Protein AF-A0AAN8BJV0-F1 (afdb_monomer_lite)

Secondary structure (DSSP, 8-state):
--------PPP---------------------------------------SHHHHHHHHHHHHHHHHHHS-HHHHHHHTT--HHHHHHHHHHHHHHHH-HHHHHHTS--HHHHTT-

Radius of gyration: 26.78 Å; chains: 1; bounding box: 84×38×51 Å

Sequence (116 aa):
MSEDDTSQSPADLSDSSDSDVVIPKKKQCSTRNPASPDAAVPGRAHMRVKGPAAVVPRYKKVLKIFGHVRTMSEAFKINNVDRGTIKMTAPIAELKIVDPDTFETLKFDPAIDNLL

Organism: NCBI:txid159716

pLDDT: mean 75.26, std 19.46, range [42.53, 97.19]

InterPro domains:
  IPR031591 Coiled-coil domain-containing protein 106 [PF15794] (5-107)
  IPR031591 Coiled-coil domain-containing protein 106 [PTHR16477] (8-115)

Foldseek 3Di:
DDDDDDDDDDDDPPDDDDDPPPDPPPPPPPPPDPPDPPDPPVPPDPDQPPDLVVLQVLLVQLVVVCVPPVDSVVSCVVSVHDPVSCVVCVVLNVCCVVPVPVNVVPPDDVVPVVVD

Structure (mmCIF, N/CA/C/O backbone):
data_AF-A0AAN8BJV0-F1
#
_entry.id   AF-A0AAN8BJV0-F1
#
loop_
_atom_site.group_PDB
_atom_site.id
_atom_site.type_symbol
_atom_site.label_atom_id
_atom_site.label_alt_id
_atom_site.label_comp_id
_atom_site.label_asym_id
_atom_site.label_entity_id
_atom_site.label_seq_id
_atom_site.pdbx_PDB_ins_code
_atom_site.Cartn_x
_atom_site.Cartn_y
_atom_site.Cartn_z
_atom_site.occupancy
_atom_site.B_iso_or_equiv
_atom_site.auth_seq_id
_atom_site.auth_comp_id
_atom_site.auth_asym_id
_atom_site.auth_atom_id
_atom_site.pdbx_PDB_model_num
ATOM 1 N N . MET A 1 1 ? -64.822 -0.012 -18.452 1.00 47.06 1 MET A N 1
ATOM 2 C CA . MET A 1 1 ? -63.939 -1.077 -17.944 1.00 47.06 1 MET A CA 1
ATOM 3 C C . MET A 1 1 ? -63.288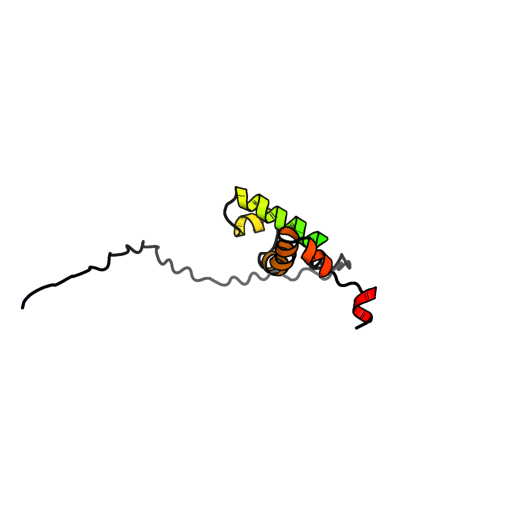 -0.528 -16.698 1.00 47.06 1 MET A C 1
ATOM 5 O O . MET A 1 1 ? -62.834 0.609 -16.736 1.00 47.06 1 MET A O 1
ATOM 9 N N . SER A 1 2 ? -63.406 -1.284 -15.618 1.00 48.91 2 SER A N 1
ATOM 10 C CA . SER A 1 2 ? -63.161 -0.907 -14.227 1.00 48.91 2 SER A CA 1
ATOM 11 C C . SER A 1 2 ? -61.886 -1.587 -13.709 1.00 48.91 2 SER A C 1
ATOM 13 O O . SER A 1 2 ? -61.557 -2.644 -14.244 1.00 48.91 2 SER A O 1
ATOM 15 N N . GLU A 1 3 ? -61.298 -1.006 -12.649 1.00 56.44 3 GLU A N 1
ATOM 16 C CA . GLU A 1 3 ? -60.224 -1.517 -11.758 1.00 56.44 3 GLU A CA 1
ATOM 17 C C . GLU A 1 3 ? -58.845 -1.764 -12.444 1.00 56.44 3 GLU A C 1
ATOM 19 O O . GLU A 1 3 ? -58.784 -2.150 -13.604 1.00 56.44 3 GLU A O 1
ATOM 24 N N . ASP A 1 4 ? -57.674 -1.424 -11.891 1.00 57.56 4 ASP A N 1
ATOM 25 C CA . ASP A 1 4 ? -57.149 -1.760 -10.563 1.00 57.56 4 ASP A CA 1
ATOM 26 C C . ASP A 1 4 ? -56.355 -0.613 -9.901 1.00 57.56 4 ASP A C 1
ATOM 28 O O . ASP A 1 4 ? -55.455 -0.002 -10.486 1.00 57.56 4 ASP A O 1
ATOM 32 N N . ASP A 1 5 ? -56.680 -0.398 -8.626 1.00 54.12 5 ASP A N 1
ATOM 33 C CA . ASP A 1 5 ? -55.883 0.273 -7.603 1.00 54.12 5 ASP A CA 1
ATOM 34 C C . ASP A 1 5 ? -54.736 -0.662 -7.181 1.00 54.12 5 ASP A C 1
ATOM 36 O O . ASP A 1 5 ? -54.945 -1.826 -6.842 1.00 54.12 5 ASP A O 1
ATOM 40 N N . THR A 1 6 ? -53.497 -0.183 -7.192 1.00 60.59 6 THR A N 1
ATOM 41 C CA . THR A 1 6 ? -52.424 -0.831 -6.428 1.00 60.59 6 THR A CA 1
ATOM 42 C C . THR A 1 6 ? -51.678 0.248 -5.674 1.00 60.59 6 THR A C 1
ATOM 44 O O . THR A 1 6 ? -50.611 0.725 -6.055 1.00 60.59 6 THR A O 1
ATOM 47 N N . SER A 1 7 ? -52.304 0.635 -4.570 1.00 58.25 7 SER A N 1
ATOM 48 C CA . SER A 1 7 ? -51.650 1.201 -3.403 1.00 58.25 7 SER A CA 1
ATOM 49 C C . SER A 1 7 ? -50.439 0.346 -2.996 1.00 58.25 7 SER A C 1
ATOM 51 O O . SER A 1 7 ? -50.589 -0.770 -2.500 1.00 58.25 7 SER A O 1
ATOM 53 N N . GLN A 1 8 ? -49.225 0.868 -3.180 1.00 59.41 8 GLN A N 1
ATOM 54 C CA . GLN A 1 8 ? -48.039 0.387 -2.471 1.00 59.41 8 GLN A CA 1
ATOM 55 C C . GLN A 1 8 ? -47.564 1.473 -1.513 1.00 59.41 8 GLN A C 1
ATOM 57 O O . GLN A 1 8 ? -46.971 2.481 -1.891 1.00 59.41 8 GLN A O 1
ATOM 62 N N . SER A 1 9 ? -47.898 1.238 -0.253 1.00 60.66 9 SER A N 1
ATOM 63 C CA . SER A 1 9 ? -47.476 1.965 0.933 1.00 60.66 9 SER A CA 1
ATOM 64 C C . SER A 1 9 ? -45.946 2.070 0.988 1.00 60.66 9 SER A C 1
ATOM 66 O O . SER A 1 9 ? -45.270 1.048 0.837 1.00 60.66 9 SER A O 1
ATOM 68 N N . PRO A 1 10 ? -45.361 3.249 1.256 1.00 61.78 10 PRO A N 1
ATOM 69 C CA . PRO A 1 10 ? -43.972 3.307 1.672 1.00 61.78 10 PRO A CA 1
ATOM 70 C C . PRO A 1 10 ? -43.879 2.725 3.087 1.00 61.78 10 PRO A C 1
ATOM 72 O O . PRO A 1 10 ? -44.599 3.143 3.989 1.00 61.78 10 PRO A O 1
ATOM 75 N N . ALA A 1 11 ? -43.021 1.724 3.270 1.00 58.50 11 ALA A N 1
ATOM 76 C CA . ALA A 1 11 ? -42.698 1.206 4.589 1.00 58.50 11 ALA A CA 1
ATOM 77 C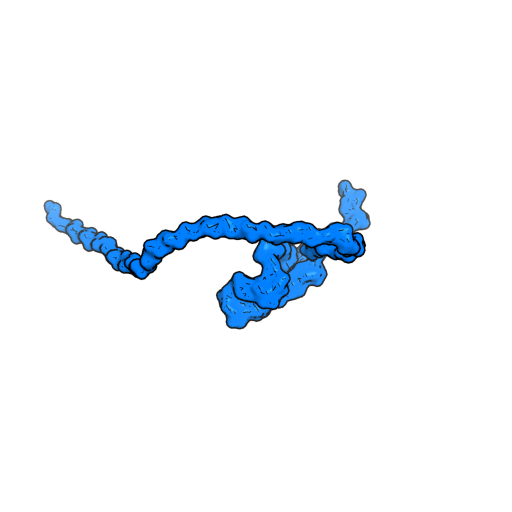 C . ALA A 1 11 ? -42.008 2.304 5.412 1.00 58.50 11 ALA A C 1
ATOM 79 O O . ALA A 1 11 ? -40.985 2.851 4.992 1.00 58.50 11 ALA A O 1
ATOM 80 N N . ASP A 1 12 ? -42.574 2.601 6.580 1.00 54.47 12 ASP A N 1
ATOM 81 C CA . ASP A 1 12 ? -41.990 3.460 7.602 1.00 54.47 12 ASP A CA 1
ATOM 82 C C . ASP A 1 12 ? -40.635 2.893 8.045 1.00 54.47 12 ASP A C 1
ATOM 84 O O . ASP A 1 12 ? -40.546 1.910 8.787 1.00 54.47 12 ASP A O 1
ATOM 88 N N . LEU A 1 13 ? -39.548 3.509 7.580 1.00 54.91 13 LEU A N 1
ATOM 89 C CA . LEU A 1 13 ? -38.233 3.295 8.165 1.00 54.91 13 LEU A CA 1
ATOM 90 C C . LEU A 1 13 ? -38.174 4.110 9.454 1.00 54.91 13 LEU A C 1
ATOM 92 O O . LEU A 1 13 ? -37.985 5.322 9.440 1.00 54.91 13 LEU A O 1
ATOM 96 N N . SER A 1 14 ? -38.376 3.406 10.564 1.00 57.69 14 SER A N 1
ATOM 97 C CA . SER A 1 14 ? -38.148 3.877 11.926 1.00 57.69 14 SER A CA 1
ATOM 98 C C . SER A 1 14 ? -36.737 4.467 12.057 1.00 57.69 14 SER A C 1
ATOM 100 O O . SER A 1 14 ? -35.764 3.728 12.211 1.00 57.69 14 SER A O 1
ATOM 102 N N . ASP A 1 15 ? -36.631 5.794 12.007 1.00 54.88 15 ASP A N 1
ATOM 103 C CA . ASP A 1 15 ? -35.416 6.534 12.340 1.00 54.88 15 ASP A CA 1
ATOM 104 C C . ASP A 1 15 ? -35.237 6.501 13.862 1.00 54.88 15 ASP A C 1
ATOM 106 O O . ASP A 1 15 ? -36.040 7.025 14.638 1.00 54.88 15 ASP A O 1
ATOM 110 N N . SER A 1 16 ? -34.227 5.756 14.298 1.00 56.34 16 SER A N 1
ATOM 111 C CA . SER A 1 16 ? -33.888 5.601 15.705 1.00 56.34 16 SER A CA 1
ATOM 112 C C . SER A 1 16 ? -33.334 6.918 16.233 1.00 56.34 16 SER A C 1
ATOM 114 O O . SER A 1 16 ? -32.175 7.243 15.999 1.00 56.34 16 SER A O 1
ATOM 116 N N . SER A 1 17 ? 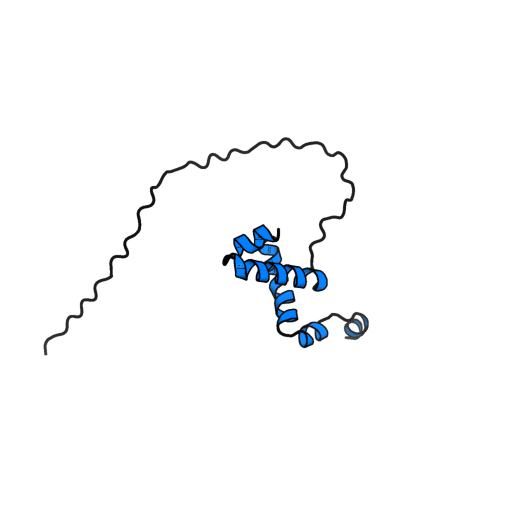-34.172 7.620 16.992 1.00 59.22 17 SER A N 1
ATOM 117 C CA . SER A 1 17 ? -33.839 8.701 17.920 1.00 59.22 17 SER A CA 1
ATOM 118 C C . SER A 1 17 ? -32.434 8.564 18.531 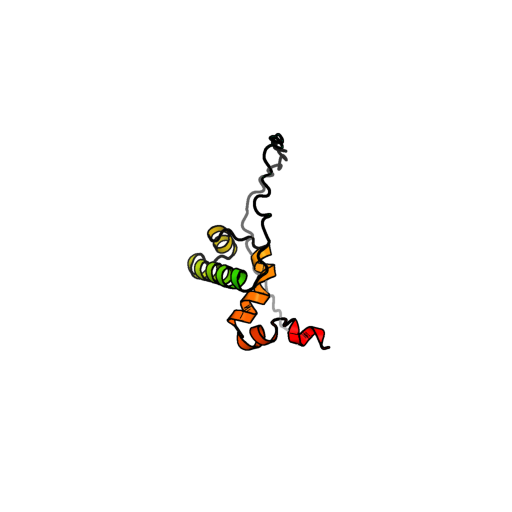1.00 59.22 17 SER A C 1
ATOM 120 O O . SER A 1 17 ? -32.235 7.755 19.439 1.00 59.22 17 SER A O 1
ATOM 122 N N . ASP A 1 18 ? -31.491 9.408 18.108 1.00 52.69 18 ASP A N 1
ATOM 123 C CA . ASP A 1 18 ? -30.295 9.743 18.886 1.00 52.69 18 ASP A CA 1
ATOM 124 C C . ASP A 1 18 ? -30.411 11.210 19.306 1.00 52.69 18 ASP A C 1
ATOM 126 O O . ASP A 1 18 ? -30.793 12.084 18.532 1.00 52.69 18 ASP A O 1
ATOM 130 N N . SER A 1 19 ? -30.206 11.456 20.591 1.00 50.41 19 SER A N 1
ATOM 131 C CA . SER A 1 19 ? -30.515 12.735 21.219 1.00 50.41 19 SER A CA 1
ATOM 132 C C . SER A 1 19 ? -29.534 13.809 20.747 1.00 50.41 19 SER A C 1
ATOM 134 O O . SER A 1 19 ? -28.332 13.684 20.976 1.00 50.41 19 SER A O 1
ATOM 136 N N . ASP A 1 20 ? -30.043 14.901 20.173 1.00 51.09 20 ASP A N 1
ATOM 137 C CA . ASP A 1 20 ? -29.282 16.126 19.907 1.00 51.09 20 ASP A CA 1
ATOM 138 C C . ASP A 1 20 ? -28.852 16.782 21.232 1.00 51.09 20 ASP A C 1
ATOM 140 O O . ASP A 1 20 ? -29.449 17.736 21.736 1.00 51.09 20 ASP A O 1
ATOM 144 N N . VAL A 1 21 ? -27.771 16.277 21.827 1.00 49.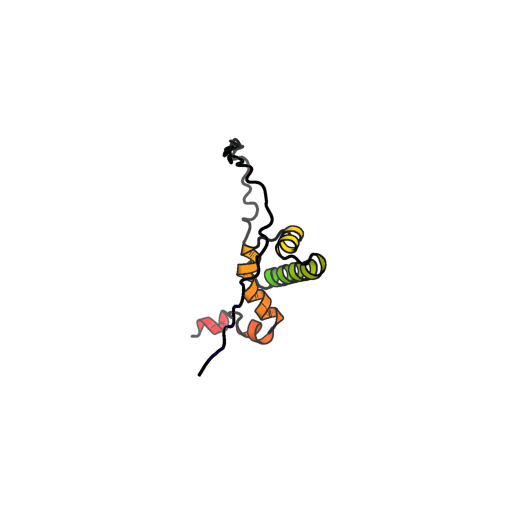50 21 VAL A N 1
ATOM 145 C CA . VAL A 1 21 ? -26.988 17.070 22.769 1.00 49.50 21 VAL A CA 1
ATOM 146 C C . VAL A 1 21 ? -26.100 17.967 21.925 1.00 49.50 21 VAL A C 1
ATOM 148 O O . VAL A 1 21 ? -25.039 17.563 21.445 1.00 49.50 21 VAL A O 1
ATOM 151 N N . VAL A 1 22 ? -26.532 19.217 21.764 1.00 54.00 22 VAL A N 1
ATOM 152 C CA . VAL A 1 22 ? -25.687 20.315 21.294 1.00 54.00 22 VAL A CA 1
ATOM 153 C C . VAL A 1 22 ? -24.512 20.443 22.265 1.00 54.00 22 VAL A C 1
ATOM 155 O O . VAL A 1 22 ? -24.570 21.166 23.256 1.00 54.00 22 VAL A O 1
ATOM 158 N N . ILE A 1 23 ? -23.423 19.721 22.005 1.00 52.12 23 ILE A N 1
ATOM 159 C CA . ILE A 1 23 ? -22.134 19.992 22.628 1.00 52.12 23 ILE A CA 1
ATOM 160 C C . ILE A 1 23 ? -21.522 21.118 21.795 1.00 52.12 23 ILE A C 1
ATOM 162 O O . ILE A 1 23 ? -21.070 20.859 20.672 1.00 52.12 23 ILE A O 1
ATOM 166 N N . PRO A 1 24 ? -21.458 22.371 22.284 1.00 45.31 24 PRO A N 1
ATOM 167 C CA . PRO A 1 24 ? -20.618 23.353 21.631 1.00 45.31 24 PRO A CA 1
ATOM 168 C C . PRO A 1 24 ? -19.194 22.797 21.665 1.00 45.31 24 PRO A C 1
ATOM 170 O O . PRO A 1 24 ? -18.594 22.652 22.733 1.00 45.31 24 PRO A O 1
ATOM 173 N N . LYS A 1 25 ? -18.630 22.474 20.495 1.00 47.06 25 LYS A N 1
ATOM 174 C CA . LYS A 1 25 ? -17.187 22.269 20.349 1.00 47.06 25 LYS A CA 1
ATOM 175 C C . LYS A 1 25 ? -16.512 23.598 20.667 1.00 47.06 25 LYS A C 1
ATOM 177 O O . LYS A 1 25 ? -16.172 24.380 19.781 1.00 47.06 25 LYS A O 1
ATOM 182 N N . LYS A 1 26 ? -16.301 23.852 21.957 1.00 49.91 26 LYS A N 1
ATOM 183 C CA . LYS A 1 26 ? -15.338 24.821 22.450 1.00 49.91 26 LYS A CA 1
ATOM 184 C C . LYS A 1 26 ? -14.002 24.361 21.879 1.00 49.91 26 LYS A C 1
ATOM 186 O O . LYS A 1 26 ? -13.427 23.380 22.343 1.00 49.91 26 LYS A O 1
ATOM 191 N N . LYS A 1 27 ? -13.543 25.030 20.816 1.00 56.88 27 LYS A N 1
ATOM 192 C CA . LYS A 1 27 ? -12.153 24.974 20.360 1.00 56.88 27 LYS A CA 1
ATOM 193 C C . LYS A 1 27 ? -11.297 25.407 21.546 1.00 56.88 27 LYS A C 1
ATOM 195 O O . LYS A 1 27 ? -11.009 26.586 21.722 1.00 56.88 27 LYS A O 1
ATOM 200 N N . GLN A 1 28 ? -10.908 24.456 22.386 1.00 49.88 28 GLN A N 1
ATOM 201 C CA . GLN A 1 28 ? -9.759 24.631 23.247 1.00 49.88 28 GLN A CA 1
ATOM 202 C C . GLN A 1 28 ? -8.555 24.559 22.321 1.00 49.88 28 GLN A C 1
ATOM 204 O O . GLN A 1 28 ? -8.045 23.494 21.980 1.00 49.88 28 GLN A O 1
ATOM 209 N N . CYS A 1 29 ? -8.165 25.741 21.854 1.00 42.53 29 CYS A N 1
ATOM 210 C CA . CYS A 1 29 ? -6.819 26.010 21.402 1.00 42.53 29 CYS A CA 1
ATOM 211 C C . CYS A 1 29 ? -5.913 25.672 22.594 1.00 42.53 29 CYS A C 1
ATOM 213 O O . CYS A 1 29 ? -5.734 26.479 23.502 1.00 42.53 29 CYS A O 1
ATOM 215 N N . SER A 1 30 ? -5.453 24.421 22.668 1.00 46.56 30 SER A N 1
ATOM 216 C CA . SER A 1 30 ? -4.402 24.037 23.597 1.00 46.56 30 SER A CA 1
ATOM 217 C C . SER A 1 30 ? -3.144 24.703 23.069 1.00 46.56 30 SER A C 1
ATOM 219 O O . SER A 1 30 ? -2.523 24.234 22.116 1.00 46.56 30 SER A O 1
ATOM 221 N N . THR A 1 31 ? -2.829 25.852 23.655 1.00 56.06 31 THR A N 1
ATOM 222 C CA . THR A 1 31 ? -1.538 26.519 23.557 1.00 56.06 31 THR A CA 1
ATOM 223 C C . THR A 1 31 ? -0.486 25.559 24.103 1.00 56.06 31 THR A C 1
ATOM 225 O O . THR A 1 31 ? -0.140 25.581 25.283 1.00 56.06 31 THR A O 1
ATOM 228 N N . ARG A 1 32 ? -0.015 24.643 23.255 1.00 49.44 32 ARG A N 1
ATOM 229 C CA . ARG A 1 32 ? 1.224 23.920 23.510 1.00 49.44 32 ARG A CA 1
ATOM 230 C C . ARG A 1 32 ? 2.344 24.908 23.231 1.00 49.44 32 ARG A C 1
ATOM 232 O O . ARG A 1 32 ? 2.549 25.305 22.087 1.00 49.44 32 ARG A O 1
ATOM 239 N N . ASN A 1 33 ? 3.000 25.346 24.300 1.00 53.59 33 ASN A N 1
ATOM 240 C CA . ASN A 1 33 ? 4.194 26.177 24.234 1.00 53.59 33 ASN A CA 1
ATOM 241 C C . ASN A 1 33 ? 5.208 25.531 23.269 1.00 53.59 33 ASN A C 1
ATOM 243 O O . ASN A 1 33 ? 5.428 24.319 23.376 1.00 53.59 33 ASN A O 1
ATOM 247 N N . PRO A 1 34 ? 5.815 26.283 22.333 1.00 49.75 34 PRO A N 1
ATOM 248 C CA . PRO A 1 34 ? 6.883 25.753 21.501 1.00 49.75 34 PRO A CA 1
ATOM 249 C C . PRO A 1 34 ? 8.104 25.507 22.392 1.00 49.75 34 PRO A C 1
ATOM 251 O O . PRO A 1 34 ? 8.786 26.439 22.814 1.00 49.75 34 PRO A O 1
ATOM 254 N N . ALA A 1 35 ? 8.346 24.243 22.729 1.00 51.16 35 ALA A N 1
ATOM 255 C CA . ALA A 1 35 ? 9.571 23.832 23.393 1.00 51.16 35 ALA A CA 1
ATOM 256 C C . ALA A 1 35 ? 10.746 23.967 22.405 1.00 51.16 35 ALA A C 1
ATOM 258 O O . ALA A 1 35 ? 10.717 23.375 21.330 1.00 51.16 35 ALA A O 1
ATOM 259 N N . SER A 1 36 ? 11.699 24.820 22.793 1.00 58.78 36 SER A N 1
ATOM 260 C CA . SER A 1 36 ? 13.109 24.986 22.391 1.00 58.78 36 SER A CA 1
ATOM 261 C C . SER A 1 36 ? 13.627 24.332 21.089 1.00 58.78 36 SER A C 1
ATOM 263 O O . SER A 1 36 ? 13.536 23.112 20.937 1.00 58.78 36 SER A O 1
ATOM 265 N N . PRO A 1 37 ? 14.326 25.093 20.219 1.00 57.12 37 PRO A N 1
ATOM 266 C CA . PRO A 1 37 ? 15.051 24.567 19.068 1.00 57.12 37 PRO A CA 1
ATOM 267 C C . PRO A 1 37 ? 16.428 24.061 19.515 1.00 57.12 37 PRO A C 1
ATOM 269 O O . PRO A 1 37 ? 17.444 24.645 19.156 1.00 57.12 37 PRO A O 1
ATOM 272 N N . ASP A 1 38 ? 16.472 23.011 20.332 1.00 46.88 38 ASP A N 1
ATOM 273 C CA . ASP A 1 38 ? 17.741 22.382 20.695 1.00 46.88 38 ASP A CA 1
ATOM 274 C C . ASP A 1 38 ? 17.791 20.951 20.159 1.00 46.88 38 ASP A C 1
ATOM 276 O O . ASP A 1 38 ? 16.883 20.147 20.369 1.00 46.88 38 ASP A O 1
ATOM 280 N N . ALA A 1 39 ? 18.855 20.676 19.407 1.00 52.97 39 ALA A N 1
ATOM 281 C CA . ALA A 1 39 ? 19.184 19.403 18.776 1.00 52.97 39 ALA A CA 1
ATOM 282 C C . ALA A 1 39 ? 18.193 18.871 17.719 1.00 52.97 39 ALA A C 1
ATOM 284 O O . ALA A 1 39 ? 17.741 17.724 17.770 1.00 52.97 39 ALA A O 1
ATOM 285 N N . ALA A 1 40 ? 17.995 19.629 16.636 1.00 52.69 40 ALA A N 1
ATOM 286 C CA . ALA A 1 40 ? 17.794 19.000 15.330 1.00 52.69 40 ALA A CA 1
ATOM 287 C C . ALA A 1 40 ? 19.107 18.313 14.910 1.00 52.69 40 ALA A C 1
ATOM 289 O O . ALA A 1 40 ? 19.843 18.789 14.048 1.00 52.69 40 ALA A O 1
ATOM 290 N N . VAL A 1 41 ? 19.412 17.166 15.526 1.00 58.00 41 VAL A N 1
ATOM 291 C CA . VAL A 1 41 ? 20.228 16.149 14.857 1.00 58.00 41 VAL A CA 1
ATOM 292 C C . VAL A 1 41 ? 19.587 15.976 13.475 1.00 58.00 41 VAL A C 1
ATOM 294 O O . VAL A 1 41 ? 18.355 15.887 13.420 1.00 58.00 41 VAL A O 1
ATOM 297 N N . PRO A 1 42 ? 20.333 15.927 12.354 1.00 51.59 42 PRO A N 1
ATOM 298 C CA . PRO A 1 42 ? 19.780 15.531 11.062 1.00 51.59 42 PRO A CA 1
ATOM 299 C C . PRO A 1 42 ? 19.470 14.026 11.114 1.00 51.59 42 PRO A C 1
ATOM 301 O O . PRO A 1 42 ? 20.042 13.193 10.417 1.00 51.59 42 PRO A O 1
ATOM 304 N N . GLY A 1 43 ? 18.578 13.659 12.030 1.00 47.81 43 GLY A N 1
ATOM 305 C CA . GLY A 1 43 ? 18.074 12.338 12.288 1.00 47.81 43 GLY A CA 1
ATOM 306 C C . GLY A 1 43 ? 17.112 12.035 11.171 1.00 47.81 43 GLY A C 1
ATOM 307 O O . GLY A 1 43 ? 15.930 12.337 11.273 1.00 47.81 43 GLY A O 1
ATOM 308 N N . ARG A 1 44 ? 17.669 11.496 10.084 1.00 60.41 44 ARG A N 1
ATOM 309 C CA . ARG A 1 44 ? 16.976 10.727 9.053 1.00 60.41 44 ARG A CA 1
ATOM 310 C C . ARG A 1 44 ? 15.571 11.270 8.804 1.00 60.41 44 ARG A C 1
ATOM 312 O O . ARG A 1 44 ? 14.595 10.701 9.304 1.00 60.41 44 ARG A O 1
ATOM 319 N N . ALA A 1 45 ? 15.498 12.376 8.054 1.00 59.34 45 ALA A N 1
ATOM 320 C CA . ALA A 1 45 ? 14.246 12.898 7.511 1.00 59.34 45 ALA A CA 1
ATOM 321 C C . ALA A 1 45 ? 13.347 11.707 7.180 1.00 59.34 45 ALA A C 1
ATOM 323 O O . ALA A 1 45 ? 13.816 10.790 6.500 1.00 59.34 45 ALA A O 1
ATOM 324 N N . HIS A 1 46 ? 12.147 11.641 7.769 1.00 58.22 46 HIS A N 1
ATOM 325 C CA . HIS A 1 46 ? 11.267 10.480 7.655 1.00 58.22 46 HIS A CA 1
ATOM 326 C C . HIS A 1 46 ? 10.970 10.225 6.178 1.00 58.22 46 HIS A C 1
ATOM 328 O O . HIS A 1 46 ? 10.061 10.808 5.588 1.00 58.22 46 HIS A O 1
ATOM 334 N N . MET A 1 47 ? 11.809 9.397 5.555 1.00 65.75 47 MET A N 1
ATOM 335 C CA . MET A 1 47 ? 11.805 9.226 4.119 1.00 65.75 47 MET A CA 1
ATOM 336 C C . MET A 1 47 ? 10.560 8.432 3.796 1.00 65.75 47 MET A C 1
ATOM 338 O O . MET A 1 47 ? 10.385 7.299 4.256 1.00 65.75 47 MET A O 1
ATOM 342 N N . ARG A 1 48 ? 9.653 9.059 3.047 1.00 70.44 48 ARG A N 1
ATOM 343 C CA . ARG A 1 48 ? 8.410 8.409 2.664 1.00 70.44 48 ARG A CA 1
ATOM 344 C C . ARG A 1 48 ? 8.766 7.144 1.896 1.00 70.44 48 ARG A C 1
ATOM 346 O O . ARG A 1 48 ? 9.474 7.191 0.893 1.00 70.44 48 ARG A O 1
ATOM 353 N N . VAL A 1 49 ? 8.279 6.014 2.394 1.00 68.00 49 VAL A N 1
ATOM 354 C CA . VAL A 1 49 ? 8.459 4.718 1.749 1.00 68.00 49 VAL A CA 1
ATOM 355 C C . VAL A 1 49 ? 7.773 4.770 0.384 1.00 68.00 49 VAL A C 1
ATOM 357 O O . VAL A 1 49 ? 6.548 4.831 0.318 1.00 68.00 49 VAL A O 1
ATOM 360 N N . LYS A 1 50 ? 8.566 4.789 -0.690 1.00 77.50 50 LYS A N 1
ATOM 361 C CA . LYS A 1 50 ? 8.078 4.753 -2.080 1.00 77.50 50 LYS A CA 1
ATOM 362 C C . LYS A 1 50 ? 8.429 3.448 -2.802 1.00 77.50 50 LYS A C 1
ATOM 364 O O . LYS A 1 50 ? 7.777 3.099 -3.774 1.00 77.50 50 LYS A O 1
ATOM 369 N N . GLY A 1 51 ? 9.443 2.727 -2.322 1.00 87.38 51 GLY A N 1
ATOM 370 C CA . GLY A 1 51 ? 9.972 1.543 -2.993 1.00 87.38 51 GLY A CA 1
ATOM 371 C C . GLY A 1 51 ? 9.087 0.296 -2.828 1.00 87.38 51 GLY A C 1
ATOM 372 O O . GLY A 1 51 ? 8.624 0.034 -1.710 1.00 87.38 51 GLY A O 1
ATOM 373 N N . PRO A 1 52 ? 8.936 -0.537 -3.875 1.00 90.12 52 PRO A N 1
ATOM 374 C CA . PRO A 1 52 ? 8.151 -1.777 -3.825 1.00 90.12 52 PRO A CA 1
ATOM 375 C C . PRO A 1 52 ? 8.583 -2.714 -2.690 1.00 90.12 52 PRO A C 1
ATOM 377 O O . PRO A 1 52 ? 7.743 -3.262 -1.978 1.00 90.12 52 PRO A O 1
ATOM 380 N N . ALA A 1 53 ? 9.896 -2.807 -2.448 1.00 90.88 53 ALA A N 1
ATOM 381 C CA . ALA A 1 53 ? 10.493 -3.639 -1.403 1.00 90.88 53 ALA A CA 1
ATOM 382 C C . ALA A 1 53 ? 9.962 -3.341 0.010 1.00 90.88 53 ALA A C 1
ATOM 384 O O . ALA A 1 53 ? 9.889 -4.235 0.847 1.00 90.88 53 ALA A O 1
ATOM 385 N N . ALA A 1 54 ? 9.567 -2.097 0.283 1.00 90.81 54 ALA A N 1
ATOM 386 C CA . ALA A 1 54 ? 9.053 -1.689 1.587 1.00 90.81 54 ALA A CA 1
ATOM 387 C C . ALA A 1 54 ? 7.521 -1.518 1.598 1.00 90.81 54 ALA A C 1
ATOM 389 O O . ALA A 1 54 ? 6.890 -1.688 2.644 1.00 90.81 54 ALA A O 1
ATOM 390 N N . VAL A 1 55 ? 6.911 -1.241 0.441 1.00 93.94 55 VAL A N 1
ATOM 391 C CA . VAL A 1 55 ? 5.454 -1.139 0.259 1.00 93.94 55 VAL A CA 1
ATOM 392 C C . VAL A 1 55 ? 4.768 -2.502 0.387 1.00 93.94 55 VAL A C 1
ATOM 394 O O . VAL A 1 55 ? 3.840 -2.654 1.182 1.00 93.94 55 VAL A O 1
ATOM 397 N N . VAL A 1 56 ? 5.245 -3.508 -0.350 1.00 94.75 56 VAL A N 1
ATOM 398 C CA . VAL A 1 56 ? 4.629 -4.842 -0.420 1.00 94.75 56 VAL A CA 1
ATOM 399 C C . VAL A 1 56 ? 4.516 -5.521 0.954 1.00 94.75 56 VAL A C 1
ATOM 401 O O . VAL A 1 56 ? 3.412 -5.940 1.312 1.00 94.75 56 VAL A O 1
ATOM 404 N N . PRO A 1 57 ? 5.582 -5.625 1.778 1.00 95.06 57 PRO A N 1
ATOM 405 C CA . PRO A 1 57 ? 5.465 -6.272 3.084 1.00 95.06 57 PRO A CA 1
ATOM 406 C C . PRO A 1 57 ? 4.534 -5.509 4.031 1.00 95.06 57 PRO A C 1
ATOM 408 O O . PRO A 1 57 ? 3.836 -6.127 4.833 1.00 95.06 57 PRO A O 1
ATOM 411 N N . ARG A 1 58 ? 4.481 -4.174 3.934 1.00 95.00 58 ARG A N 1
ATOM 412 C CA . ARG A 1 58 ? 3.569 -3.352 4.738 1.00 95.00 58 ARG A CA 1
ATOM 413 C C . ARG A 1 58 ? 2.109 -3.614 4.367 1.00 95.00 58 ARG A C 1
ATOM 415 O O . ARG A 1 58 ? 1.296 -3.832 5.261 1.00 95.00 58 ARG A O 1
ATOM 422 N N . TYR A 1 59 ? 1.792 -3.640 3.074 1.00 96.19 59 TYR A N 1
ATOM 423 C CA . TYR A 1 59 ? 0.444 -3.927 2.581 1.00 96.19 59 TYR A CA 1
ATOM 424 C C . TYR A 1 59 ? -0.017 -5.334 2.994 1.00 96.19 59 TYR A C 1
ATOM 426 O O . TYR A 1 59 ? -1.084 -5.489 3.585 1.00 96.19 59 TYR A O 1
ATOM 434 N N . LYS A 1 60 ? 0.843 -6.351 2.828 1.00 96.31 60 LYS A N 1
ATOM 435 C CA . LYS A 1 60 ? 0.555 -7.732 3.260 1.00 96.31 60 LYS A CA 1
ATOM 436 C C . LYS A 1 60 ? 0.279 -7.846 4.765 1.00 96.31 60 LYS A C 1
ATOM 438 O O . LYS A 1 60 ? -0.632 -8.569 5.161 1.00 96.31 60 LYS A O 1
ATOM 443 N N . LYS A 1 61 ? 1.024 -7.125 5.616 1.00 96.56 61 LYS A N 1
ATOM 444 C CA . LYS A 1 61 ? 0.781 -7.105 7.073 1.00 96.56 61 LYS A CA 1
ATOM 445 C C . LYS A 1 61 ? -0.596 -6.539 7.422 1.00 96.56 61 LYS A C 1
ATOM 447 O O . LYS A 1 61 ? -1.302 -7.114 8.246 1.00 96.56 61 LYS A O 1
ATOM 452 N N . VAL A 1 62 ? -0.989 -5.450 6.765 1.00 96.62 62 VAL A N 1
ATOM 453 C CA . VAL A 1 62 ? -2.310 -4.841 6.953 1.00 96.62 62 VAL A CA 1
ATOM 454 C C . VAL A 1 62 ? -3.426 -5.803 6.545 1.00 96.62 62 VAL A C 1
ATOM 456 O O . VAL A 1 62 ? -4.354 -6.001 7.326 1.00 96.62 62 VAL A O 1
ATOM 459 N N . LEU A 1 63 ? -3.307 -6.460 5.387 1.00 96.31 63 LEU A N 1
ATOM 460 C CA . LEU A 1 63 ? -4.282 -7.463 4.943 1.00 96.31 63 LEU A CA 1
ATOM 461 C C . LEU A 1 63 ? -4.373 -8.662 5.899 1.00 96.31 63 LEU A C 1
ATOM 463 O O . LEU A 1 63 ? -5.466 -9.150 6.176 1.00 96.31 63 LEU A O 1
ATOM 467 N N . LYS A 1 64 ? -3.244 -9.106 6.463 1.00 96.88 64 LYS A N 1
ATOM 468 C CA . LYS A 1 64 ? -3.234 -10.187 7.457 1.00 96.88 64 LYS A CA 1
ATOM 469 C C . LYS A 1 64 ? -4.026 -9.813 8.712 1.00 96.88 64 LYS A C 1
ATOM 471 O O . LYS A 1 64 ? -4.851 -10.596 9.165 1.00 96.88 64 LYS A O 1
ATOM 476 N N . ILE A 1 65 ? -3.802 -8.616 9.260 1.00 97.00 65 ILE A N 1
ATOM 477 C CA . ILE A 1 65 ? -4.543 -8.144 10.439 1.00 97.00 65 ILE A CA 1
ATOM 478 C C . ILE A 1 65 ? -6.020 -7.920 10.113 1.00 97.00 65 ILE A C 1
ATOM 480 O O . ILE A 1 65 ? -6.876 -8.243 10.931 1.00 97.00 65 ILE A O 1
ATOM 484 N N . PHE A 1 66 ? -6.334 -7.426 8.915 1.00 96.44 66 PHE A N 1
ATOM 485 C CA . PHE A 1 66 ? -7.713 -7.245 8.468 1.00 96.44 66 PHE A CA 1
ATOM 486 C C . PHE A 1 66 ? -8.536 -8.535 8.532 1.00 96.44 66 PHE A C 1
ATOM 488 O O . PHE A 1 66 ? -9.677 -8.497 8.989 1.00 96.44 66 PHE A O 1
ATOM 495 N N . GLY A 1 67 ? -7.939 -9.676 8.172 1.00 95.00 67 GLY A N 1
ATOM 496 C CA . GLY A 1 67 ? -8.578 -10.987 8.317 1.00 95.00 67 GLY A CA 1
ATOM 497 C C . GLY A 1 67 ? -8.998 -11.325 9.756 1.00 95.00 67 GLY A C 1
ATOM 498 O O . GLY A 1 67 ? -9.880 -12.157 9.949 1.00 95.00 67 GLY A O 1
ATOM 499 N N . HIS A 1 68 ? -8.414 -10.663 10.761 1.00 95.25 68 HIS A N 1
ATOM 500 C CA . HIS A 1 68 ? -8.739 -10.838 12.178 1.00 95.25 68 HIS A CA 1
ATOM 501 C C . HIS A 1 68 ? -9.694 -9.761 12.721 1.00 95.25 68 HIS A C 1
ATOM 503 O O . HIS A 1 68 ? -10.648 -10.105 13.409 1.00 95.25 68 HIS A O 1
ATOM 509 N N . VAL A 1 69 ? -9.477 -8.478 12.401 1.00 93.62 69 VAL A N 1
ATOM 510 C CA . VAL A 1 69 ? -10.236 -7.346 12.990 1.00 93.62 69 VAL A CA 1
ATOM 511 C C . VAL A 1 69 ? -11.418 -6.855 12.145 1.00 93.62 69 VAL A C 1
ATOM 513 O O . VAL A 1 69 ? -12.180 -6.000 12.582 1.00 93.62 69 VAL A O 1
ATOM 516 N N . ARG A 1 70 ? -11.584 -7.369 10.918 1.00 89.88 70 ARG A N 1
ATOM 517 C CA . ARG A 1 70 ? -12.681 -7.090 9.960 1.00 89.88 70 ARG A CA 1
ATOM 518 C C . ARG A 1 70 ? -12.930 -5.629 9.569 1.00 89.88 70 ARG A C 1
ATOM 520 O O . ARG A 1 70 ? -13.756 -5.377 8.696 1.00 89.88 70 ARG A O 1
ATOM 527 N N . THR A 1 71 ? -12.198 -4.665 10.125 1.00 96.25 71 THR A N 1
ATOM 528 C CA . THR A 1 71 ? -12.226 -3.266 9.685 1.00 96.25 71 THR A CA 1
ATOM 529 C C . THR A 1 71 ? -10.844 -2.796 9.258 1.00 96.25 71 THR A C 1
ATOM 531 O O . THR A 1 71 ? -9.817 -3.116 9.862 1.00 96.25 71 THR A O 1
ATOM 534 N N . MET A 1 72 ? -10.802 -1.997 8.193 1.00 95.12 72 MET A N 1
ATOM 535 C CA . MET A 1 72 ? -9.527 -1.499 7.685 1.00 95.12 72 MET A CA 1
ATOM 536 C C . MET A 1 72 ? -8.907 -0.436 8.582 1.00 95.12 72 MET A C 1
ATOM 538 O O . MET A 1 72 ? -7.700 -0.452 8.805 1.00 95.12 72 MET A O 1
ATOM 542 N N . SER A 1 73 ? -9.733 0.434 9.165 1.00 96.00 73 SER A N 1
ATOM 543 C CA . SER A 1 73 ? -9.292 1.462 10.110 1.00 96.00 73 SER A CA 1
ATOM 544 C C . SER A 1 73 ? -8.553 0.874 11.311 1.00 96.00 73 SER A C 1
ATOM 546 O O . SER A 1 73 ? -7.551 1.435 11.746 1.00 96.00 73 SER A O 1
ATOM 548 N N . GLU A 1 74 ? -9.017 -0.257 11.839 1.00 96.81 74 GLU A N 1
ATOM 549 C CA . GLU A 1 74 ? -8.366 -0.929 12.960 1.00 96.81 74 GLU A CA 1
ATOM 550 C C . GLU A 1 74 ? -7.073 -1.629 12.535 1.00 96.81 74 GLU A C 1
ATOM 552 O O . GLU A 1 74 ? -6.040 -1.459 13.182 1.00 96.81 74 GLU A O 1
ATOM 557 N N . ALA A 1 75 ? -7.073 -2.301 11.380 1.00 97.19 75 ALA A N 1
ATOM 558 C CA . ALA A 1 75 ? -5.860 -2.902 10.830 1.00 97.19 75 ALA A CA 1
ATOM 559 C C . ALA A 1 75 ? -4.758 -1.860 10.562 1.00 97.19 75 ALA A C 1
ATOM 561 O O . ALA A 1 75 ? -3.580 -2.130 10.810 1.00 97.19 75 ALA A O 1
ATOM 562 N N . PHE A 1 76 ? -5.120 -0.658 10.105 1.00 96.31 76 PHE A N 1
ATOM 563 C CA . PHE A 1 76 ? -4.183 0.454 9.923 1.00 96.31 76 PHE A CA 1
ATOM 564 C C . PHE A 1 76 ? -3.584 0.926 11.252 1.00 96.31 76 PHE A C 1
ATOM 566 O O . PHE A 1 76 ? -2.364 1.072 11.344 1.00 96.31 76 PHE A O 1
ATOM 573 N N . LYS A 1 77 ? -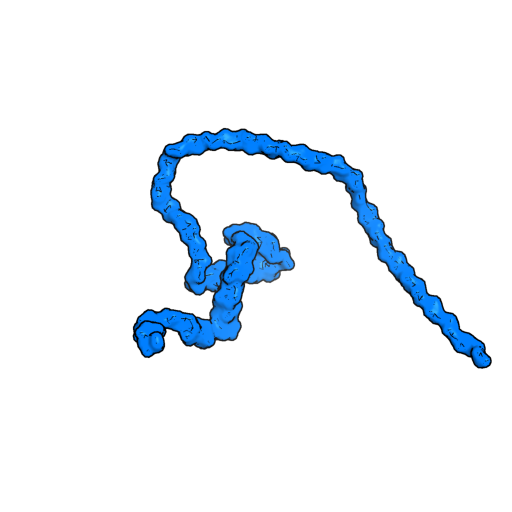4.418 1.105 12.288 1.00 95.31 77 LYS A N 1
ATOM 574 C CA . LYS A 1 77 ? -3.973 1.498 13.637 1.00 95.31 77 LYS A CA 1
ATOM 575 C C . LYS A 1 77 ? -3.009 0.470 14.229 1.00 95.31 77 LYS A C 1
ATOM 577 O O . LYS A 1 77 ? -1.924 0.845 14.655 1.00 95.31 77 LYS A O 1
ATOM 582 N N . ILE A 1 78 ? -3.355 -0.819 14.177 1.00 95.81 78 ILE A N 1
ATOM 583 C CA . ILE A 1 78 ? -2.521 -1.914 14.708 1.00 95.81 78 ILE A CA 1
ATOM 584 C C . ILE A 1 78 ? -1.155 -1.969 14.012 1.00 95.81 78 ILE A C 1
ATOM 586 O O . ILE A 1 78 ? -0.133 -2.202 14.651 1.00 95.81 78 ILE A O 1
ATOM 590 N N . ASN A 1 79 ? -1.117 -1.728 12.700 1.00 93.56 79 ASN A N 1
ATOM 591 C CA . ASN A 1 79 ? 0.129 -1.730 11.933 1.00 93.56 79 ASN A CA 1
ATOM 592 C C . ASN A 1 79 ? 0.883 -0.387 11.966 1.00 93.56 79 ASN A C 1
ATOM 594 O O . ASN A 1 79 ? 1.948 -0.293 11.354 1.00 93.56 79 ASN A O 1
ATOM 598 N N . ASN A 1 80 ? 0.358 0.638 12.649 1.00 94.31 80 ASN A N 1
ATOM 599 C CA . ASN A 1 80 ? 0.891 2.004 12.668 1.00 94.31 80 ASN A CA 1
ATOM 600 C C . ASN A 1 80 ? 1.117 2.582 11.259 1.00 94.31 80 ASN A C 1
ATOM 602 O O . ASN A 1 80 ? 2.158 3.175 10.965 1.00 94.31 80 ASN A O 1
ATOM 606 N N . VAL A 1 81 ? 0.150 2.382 10.358 1.00 92.00 81 VAL A N 1
ATOM 607 C CA . VAL A 1 81 ? 0.208 2.912 8.990 1.00 92.00 81 VAL A CA 1
ATOM 608 C C . VAL A 1 81 ? -0.920 3.903 8.763 1.00 92.00 81 VAL A C 1
ATOM 610 O O . VAL A 1 81 ? -2.075 3.633 9.067 1.00 92.00 81 VAL A O 1
ATOM 613 N N . ASP A 1 82 ? -0.588 5.043 8.168 1.00 94.19 82 ASP A N 1
ATOM 614 C CA . ASP A 1 82 ? -1.579 6.015 7.727 1.00 94.19 82 ASP A CA 1
ATOM 615 C C . ASP A 1 82 ? -2.408 5.497 6.531 1.00 94.19 82 ASP A C 1
ATOM 617 O O . ASP A 1 82 ? -1.883 4.883 5.594 1.00 94.19 82 ASP A O 1
ATOM 621 N N . ARG A 1 83 ? -3.712 5.803 6.523 1.00 94.94 83 ARG A N 1
ATOM 622 C CA . ARG A 1 83 ? -4.638 5.376 5.462 1.00 94.94 83 ARG A CA 1
ATOM 623 C C . ARG A 1 83 ? -4.249 5.948 4.099 1.00 94.94 83 ARG A C 1
ATOM 625 O O . ARG A 1 83 ? -4.327 5.240 3.096 1.00 94.94 83 ARG A O 1
ATOM 632 N N . GLY A 1 84 ? -3.818 7.208 4.055 1.00 93.62 84 GLY A N 1
ATOM 633 C CA . GLY A 1 84 ? -3.336 7.850 2.834 1.00 93.62 84 GLY A CA 1
ATOM 634 C C . GLY A 1 84 ? -2.083 7.171 2.290 1.00 93.62 84 GLY A C 1
ATOM 635 O O . GLY A 1 84 ? -1.946 7.012 1.080 1.00 93.62 84 GLY A O 1
ATOM 636 N N . THR A 1 85 ? -1.200 6.691 3.169 1.00 92.44 85 THR A N 1
ATOM 637 C CA . THR A 1 85 ? -0.037 5.889 2.760 1.00 92.44 85 THR A CA 1
ATOM 638 C C . THR A 1 85 ? -0.463 4.599 2.074 1.00 92.44 85 THR A C 1
ATOM 640 O O . THR A 1 85 ? -0.022 4.366 0.953 1.00 92.44 85 THR A O 1
ATOM 643 N N . ILE A 1 86 ? -1.353 3.808 2.688 1.00 94.44 86 ILE A N 1
ATOM 644 C CA . ILE A 1 86 ? -1.851 2.572 2.066 1.00 94.44 86 ILE A CA 1
ATOM 645 C C . ILE A 1 86 ? -2.521 2.873 0.728 1.00 94.44 86 ILE A C 1
ATOM 647 O O . ILE A 1 86 ? -2.169 2.245 -0.262 1.00 94.44 86 ILE A O 1
ATOM 651 N N . LYS A 1 87 ? -3.406 3.875 0.671 1.00 94.69 87 LYS A N 1
ATOM 652 C CA . LYS A 1 87 ? -4.103 4.259 -0.564 1.00 94.69 87 LYS A CA 1
ATOM 653 C C . LYS A 1 87 ? -3.134 4.603 -1.699 1.00 94.69 87 LYS A C 1
ATOM 655 O O . LYS A 1 87 ? -3.325 4.150 -2.818 1.00 94.69 87 LYS A O 1
ATOM 660 N N . MET A 1 88 ? -2.095 5.388 -1.415 1.00 94.12 88 MET A N 1
ATOM 661 C CA . MET A 1 88 ? -1.133 5.828 -2.434 1.00 94.12 88 MET A CA 1
ATOM 662 C C . MET A 1 88 ? -0.237 4.698 -2.940 1.00 94.12 88 MET A C 1
ATOM 664 O O . MET A 1 88 ? 0.207 4.735 -4.082 1.00 94.12 88 MET A O 1
ATOM 668 N N . THR A 1 89 ? 0.072 3.719 -2.090 1.00 94.38 89 THR A N 1
ATOM 669 C CA . THR A 1 89 ? 0.993 2.628 -2.431 1.00 94.38 89 THR A CA 1
ATOM 670 C C . THR A 1 89 ? 0.281 1.333 -2.823 1.00 94.38 89 THR A C 1
ATOM 672 O O . THR A 1 89 ? 0.943 0.395 -3.259 1.00 94.38 89 THR A O 1
ATOM 675 N N . ALA A 1 90 ? -1.045 1.271 -2.667 1.00 94.44 90 ALA A N 1
ATOM 676 C CA . ALA A 1 90 ? -1.868 0.113 -3.004 1.00 94.44 90 ALA A CA 1
ATOM 677 C C . ALA A 1 90 ? -1.704 -0.328 -4.467 1.00 94.44 90 ALA A C 1
ATOM 679 O O . ALA A 1 90 ? -1.420 -1.507 -4.649 1.00 94.44 90 ALA A O 1
ATOM 680 N N . PRO A 1 91 ? -1.709 0.562 -5.485 1.00 95.06 91 PRO A N 1
ATOM 681 C CA . PRO A 1 91 ? -1.542 0.132 -6.877 1.00 95.06 91 PRO A CA 1
ATOM 682 C C . PRO A 1 91 ? -0.231 -0.632 -7.125 1.00 95.06 91 PRO A C 1
ATOM 684 O O . PRO A 1 91 ? -0.222 -1.667 -7.781 1.00 95.06 91 PRO A O 1
ATOM 687 N N . ILE A 1 92 ? 0.877 -0.166 -6.531 1.00 94.12 92 ILE A N 1
ATOM 688 C CA . ILE A 1 92 ? 2.195 -0.822 -6.622 1.00 94.12 92 ILE A CA 1
ATOM 689 C C . ILE A 1 92 ? 2.153 -2.209 -5.965 1.00 94.12 92 ILE A C 1
ATOM 691 O O . ILE A 1 92 ? 2.704 -3.172 -6.495 1.00 94.12 92 ILE A O 1
ATOM 695 N N . ALA A 1 93 ? 1.534 -2.306 -4.786 1.00 96.00 93 ALA A N 1
ATOM 696 C CA . ALA A 1 93 ? 1.457 -3.555 -4.038 1.00 96.00 93 ALA A CA 1
ATOM 697 C C . ALA A 1 93 ? 0.543 -4.581 -4.717 1.00 96.00 93 ALA A C 1
ATOM 699 O O . ALA A 1 93 ? 0.914 -5.747 -4.815 1.00 96.00 93 ALA A O 1
ATOM 700 N N . GLU A 1 94 ? -0.635 -4.147 -5.158 1.00 95.62 94 GLU A N 1
ATOM 701 C CA . GLU A 1 94 ? -1.648 -4.976 -5.810 1.00 95.62 94 GLU A CA 1
ATOM 702 C C . GLU A 1 94 ? -1.107 -5.549 -7.113 1.00 95.62 94 GLU A C 1
ATOM 704 O O . GLU A 1 94 ? -1.155 -6.764 -7.283 1.00 95.62 94 GLU A O 1
ATOM 709 N N . LEU A 1 95 ? -0.476 -4.723 -7.956 1.00 95.62 95 LEU A N 1
ATOM 710 C CA . LEU A 1 95 ? 0.143 -5.198 -9.191 1.00 95.62 95 LEU A CA 1
ATOM 711 C C . LEU A 1 95 ? 1.198 -6.271 -8.911 1.00 95.62 95 LEU A C 1
ATOM 713 O O . LEU A 1 95 ? 1.113 -7.359 -9.460 1.00 95.62 95 LEU A O 1
ATOM 717 N N . LYS A 1 96 ? 2.130 -6.029 -7.978 1.00 94.38 96 LYS A N 1
ATOM 718 C CA . LYS A 1 96 ? 3.169 -7.017 -7.643 1.00 94.38 96 LYS A CA 1
ATOM 719 C C . LYS A 1 96 ? 2.607 -8.334 -7.085 1.00 94.38 96 LYS A C 1
ATOM 721 O O . LYS A 1 96 ? 3.279 -9.360 -7.167 1.00 94.38 96 LYS A O 1
ATOM 726 N N . ILE A 1 97 ? 1.440 -8.299 -6.436 1.00 94.62 97 ILE A N 1
ATOM 727 C CA . ILE A 1 97 ? 0.788 -9.486 -5.862 1.00 94.62 97 ILE A CA 1
ATOM 728 C C . ILE A 1 97 ? 0.009 -10.260 -6.928 1.00 94.62 97 ILE A C 1
ATOM 730 O O . ILE A 1 97 ? 0.058 -11.486 -6.913 1.00 94.62 97 ILE A O 1
ATOM 734 N N . VAL A 1 98 ? -0.721 -9.556 -7.795 1.00 97.00 98 VAL A N 1
ATOM 735 C CA . VAL A 1 98 ? -1.598 -10.150 -8.814 1.00 97.00 98 VAL A CA 1
ATOM 736 C C . VAL A 1 98 ? -0.797 -10.630 -10.018 1.00 97.00 98 VAL A C 1
ATOM 738 O O . VAL A 1 98 ? -1.026 -11.734 -10.496 1.00 97.00 98 VAL A O 1
ATOM 741 N N . ASP A 1 99 ? 0.142 -9.811 -10.481 1.00 95.56 99 ASP A N 1
ATOM 742 C CA . ASP A 1 99 ? 0.937 -10.069 -11.673 1.00 95.56 99 ASP A CA 1
ATOM 743 C C . ASP A 1 99 ? 2.396 -9.637 -11.440 1.00 95.56 99 ASP A C 1
ATOM 745 O O . ASP A 1 99 ? 2.789 -8.492 -11.706 1.00 95.56 99 ASP A O 1
ATOM 749 N N . PRO A 1 100 ? 3.218 -10.538 -10.880 1.00 94.31 100 PRO A N 1
ATOM 750 C CA . PRO A 1 100 ? 4.619 -10.249 -10.644 1.00 94.31 100 PRO A CA 1
ATOM 751 C C . PRO A 1 100 ? 5.426 -10.146 -11.941 1.00 94.31 100 PRO A C 1
ATOM 753 O O . PRO A 1 100 ? 6.474 -9.516 -11.901 1.00 94.31 100 PRO A O 1
ATOM 756 N N . ASP A 1 101 ? 4.984 -10.724 -13.057 1.00 93.38 101 ASP A N 1
ATOM 757 C CA . ASP A 1 101 ? 5.758 -10.714 -14.301 1.00 93.38 101 ASP A CA 1
ATOM 758 C C . ASP A 1 101 ? 5.652 -9.341 -14.969 1.00 93.38 101 ASP A C 1
ATOM 760 O O . ASP A 1 101 ? 6.666 -8.711 -15.277 1.00 93.38 101 ASP A O 1
ATOM 764 N N . THR A 1 102 ? 4.430 -8.811 -15.073 1.00 92.12 102 THR A N 1
ATOM 765 C CA . THR A 1 102 ? 4.190 -7.444 -15.560 1.00 92.12 102 THR A CA 1
ATOM 766 C C . THR A 1 102 ? 4.808 -6.392 -14.640 1.00 92.12 102 THR A C 1
ATOM 768 O O . THR A 1 102 ? 5.288 -5.358 -15.097 1.00 92.12 102 THR A O 1
ATOM 771 N N . PHE A 1 103 ? 4.844 -6.624 -13.326 1.00 92.25 103 PHE A N 1
ATOM 772 C CA . PHE A 1 103 ? 5.515 -5.689 -12.424 1.00 92.25 103 PHE A CA 1
ATOM 773 C C . PHE A 1 103 ? 7.016 -5.556 -12.728 1.00 92.25 103 PHE A C 1
ATOM 775 O O . PHE A 1 103 ? 7.593 -4.473 -12.598 1.00 92.25 103 PHE A O 1
ATOM 782 N N . GLU A 1 104 ? 7.657 -6.654 -13.116 1.00 90.75 104 GLU A N 1
ATOM 783 C CA . GLU A 1 104 ? 9.091 -6.708 -13.367 1.00 90.75 104 GLU A CA 1
ATOM 784 C C . GLU A 1 104 ? 9.467 -6.054 -14.693 1.00 90.75 104 GLU A C 1
ATOM 786 O O . GLU A 1 104 ? 10.500 -5.392 -14.742 1.00 90.75 104 GLU A O 1
ATOM 791 N N . THR A 1 105 ? 8.620 -6.160 -15.721 1.00 90.06 105 THR A N 1
ATOM 792 C CA . THR A 1 105 ? 8.825 -5.463 -17.003 1.00 90.06 105 THR A CA 1
ATOM 793 C C . THR A 1 105 ? 8.670 -3.947 -16.883 1.00 90.06 105 THR A C 1
ATOM 795 O O . THR A 1 105 ? 9.284 -3.207 -17.642 1.00 90.06 105 THR A O 1
ATOM 798 N N . LEU A 1 106 ? 7.894 -3.470 -15.905 1.00 86.81 106 LEU A N 1
ATOM 799 C CA . LEU A 1 106 ? 7.706 -2.043 -15.620 1.00 86.81 106 LEU A CA 1
ATOM 800 C C . LEU A 1 106 ? 8.818 -1.433 -14.753 1.00 86.81 106 LEU A C 1
ATOM 802 O O . LEU A 1 106 ? 8.770 -0.238 -14.441 1.00 86.81 106 LEU A O 1
ATOM 806 N N . LYS A 1 107 ? 9.804 -2.223 -14.308 1.00 82.56 107 LYS A N 1
ATOM 807 C CA . LYS A 1 107 ? 10.975 -1.656 -13.637 1.00 82.56 107 LYS A CA 1
ATOM 808 C C . LYS A 1 107 ? 11.767 -0.845 -14.653 1.00 82.56 107 LYS A C 1
ATOM 810 O O . LYS A 1 107 ? 12.301 -1.405 -15.598 1.00 82.56 107 LYS A O 1
ATOM 815 N N . PHE A 1 108 ? 11.875 0.452 -14.384 1.00 79.69 108 PHE A N 1
ATOM 816 C CA . PHE A 1 108 ? 12.771 1.343 -15.110 1.00 79.69 108 PHE A CA 1
ATOM 817 C C . PHE A 1 108 ? 14.188 0.768 -15.094 1.00 79.69 108 PHE A C 1
ATOM 819 O O . PHE A 1 108 ? 14.766 0.581 -14.014 1.00 79.69 108 PHE A O 1
ATOM 826 N N . ASP A 1 109 ? 14.720 0.500 -16.281 1.00 76.94 109 ASP A N 1
ATOM 827 C CA . ASP A 1 109 ? 16.105 0.100 -16.457 1.00 76.94 109 ASP A CA 1
ATOM 828 C C . ASP A 1 109 ? 16.853 1.287 -17.073 1.00 76.94 109 ASP A C 1
ATOM 830 O O . ASP A 1 109 ? 16.705 1.557 -18.269 1.00 76.94 109 ASP A O 1
ATOM 834 N N . PRO A 1 110 ? 17.675 2.016 -16.290 1.00 72.31 110 PRO A N 1
ATOM 835 C CA . PRO A 1 110 ? 18.403 3.173 -16.802 1.00 72.31 110 PRO A CA 1
ATOM 836 C C . PRO A 1 110 ? 19.310 2.826 -17.990 1.00 72.31 110 PRO A C 1
ATOM 838 O O . PRO A 1 110 ? 19.686 3.727 -18.736 1.00 72.31 110 PRO A O 1
ATOM 841 N N . ALA A 1 111 ? 19.688 1.556 -18.171 1.00 70.88 111 ALA A N 1
ATOM 842 C CA . ALA A 1 111 ? 20.498 1.132 -19.305 1.00 70.88 111 ALA A CA 1
ATOM 843 C C . ALA A 1 111 ? 19.704 1.036 -20.619 1.00 70.88 111 ALA A C 1
ATOM 845 O O . ALA A 1 111 ? 20.297 1.192 -21.682 1.00 70.88 111 ALA A O 1
ATOM 846 N N . ILE A 1 112 ? 18.391 0.794 -20.561 1.00 68.38 112 ILE A N 1
ATOM 847 C CA . ILE A 1 112 ? 17.525 0.596 -21.736 1.00 68.38 112 ILE A CA 1
ATOM 848 C C . ILE A 1 112 ? 16.713 1.863 -22.030 1.00 68.38 112 ILE A C 1
ATOM 850 O O . ILE A 1 112 ? 16.568 2.253 -23.184 1.00 68.38 112 ILE A O 1
ATOM 854 N N . ASP A 1 113 ? 16.254 2.559 -20.991 1.00 66.56 113 ASP A N 1
ATOM 855 C CA . ASP A 1 113 ? 15.325 3.685 -21.132 1.00 66.56 113 ASP A CA 1
ATOM 856 C C . ASP A 1 113 ? 15.999 5.007 -21.556 1.00 66.56 113 ASP A C 1
ATOM 858 O O . ASP A 1 113 ? 15.318 5.931 -21.988 1.00 66.56 113 ASP A O 1
ATOM 862 N N . ASN A 1 114 ? 17.334 5.114 -21.479 1.00 66.25 114 ASN A N 1
ATOM 863 C CA . ASN A 1 114 ? 18.092 6.249 -22.040 1.00 66.25 114 ASN A CA 1
ATOM 864 C C . ASN A 1 114 ? 18.414 6.086 -23.543 1.00 66.25 114 ASN A C 1
ATOM 866 O O . ASN A 1 114 ? 19.067 6.955 -24.121 1.00 66.25 114 ASN A O 1
ATOM 870 N N . LEU A 1 115 ? 18.021 4.965 -24.160 1.00 58.53 115 LEU A N 1
ATOM 871 C CA . LEU A 1 115 ? 18.242 4.668 -25.582 1.00 58.53 115 LEU A CA 1
ATOM 872 C C . LEU A 1 115 ? 17.013 4.941 -26.470 1.00 58.53 115 LEU A C 1
ATOM 874 O O . LEU A 1 115 ? 17.059 4.615 -27.659 1.00 58.53 115 LEU A O 1
ATOM 878 N N . LEU A 1 116 ? 15.947 5.531 -25.916 1.00 55.75 116 LEU A N 1
ATOM 879 C CA . LEU A 1 116 ? 14.732 5.916 -26.642 1.00 55.75 116 LEU A CA 1
ATOM 880 C C . LEU A 1 116 ? 14.632 7.432 -26.853 1.00 55.75 116 LEU A C 1
ATOM 882 O O . LEU A 1 116 ? 14.918 8.184 -25.893 1.00 55.75 116 LEU A O 1
#